Protein AF-A0AAN4Q4K0-F1 (afdb_monomer)

Foldseek 3Di:
DWDWDDDDVVDTQTQWDWDQDPVPGTDTQHHRSHGDDDDPVVVPD

Secondary structure (DSSP, 8-state):
-EEEEEEETTEEEEEEEEEEETTTEEEEEEETTEEPPPPGGGS--

Radius of gyration: 12.91 Å; Cα contacts (8 Å, |Δi|>4): 65; chains: 1; bounding box: 30×15×36 Å

Mean predicted aligned error: 4.84 Å

Solvent-accessible surface area (backbone atoms only — not comparable to full-atom values): 2887 Å² total; per-residue (Å²): 90,79,40,74,43,80,77,52,91,97,36,66,46,64,32,33,32,34,48,79,38,96,92,75,42,75,43,73,52,28,51,86,57,37,76,46,73,88,56,81,80,77,74,75,124

Structure (mmCIF, N/CA/C/O backbone):
data_AF-A0AAN4Q4K0-F1
#
_entry.id   AF-A0AAN4Q4K0-F1
#
loop_
_atom_site.group_PDB
_atom_site.id
_atom_site.type_symbol
_atom_site.label_atom_id
_atom_site.label_alt_id
_atom_site.label_comp_id
_atom_site.lab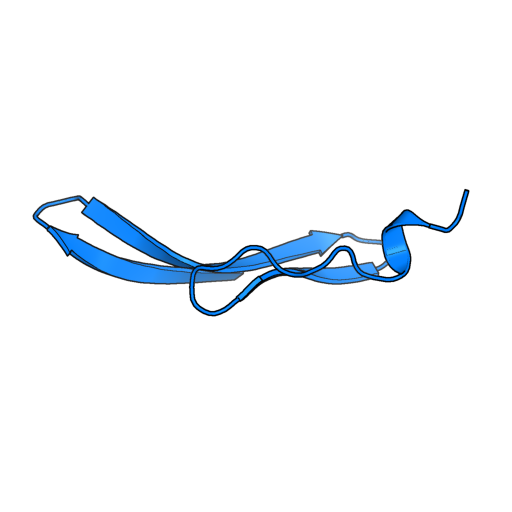el_asym_id
_atom_site.label_entity_id
_atom_site.label_seq_id
_atom_site.pdbx_PDB_ins_code
_atom_site.Cartn_x
_atom_site.Cartn_y
_atom_site.Cartn_z
_atom_site.occupancy
_atom_site.B_iso_or_equiv
_atom_site.auth_seq_id
_atom_site.auth_comp_id
_atom_site.auth_asym_id
_atom_site.auth_atom_id
_atom_site.pdbx_PDB_model_num
ATOM 1 N N . MET A 1 1 ? 7.582 3.332 2.998 1.00 91.25 1 MET A N 1
ATOM 2 C CA . MET A 1 1 ? 6.743 4.208 3.840 1.00 91.25 1 MET A CA 1
ATOM 3 C C . MET A 1 1 ? 5.366 3.574 3.984 1.00 91.25 1 MET A C 1
ATOM 5 O O . MET A 1 1 ? 4.973 2.847 3.079 1.00 91.25 1 MET A O 1
ATOM 9 N N . ILE A 1 2 ? 4.654 3.798 5.091 1.00 96.94 2 ILE A N 1
ATOM 10 C CA . ILE A 1 2 ? 3.282 3.302 5.266 1.00 96.94 2 ILE A CA 1
ATOM 11 C C . ILE A 1 2 ? 2.387 4.403 5.837 1.00 96.94 2 ILE A C 1
ATOM 13 O O . ILE A 1 2 ? 2.760 5.059 6.809 1.00 96.94 2 ILE A O 1
ATOM 17 N N . THR A 1 3 ? 1.211 4.57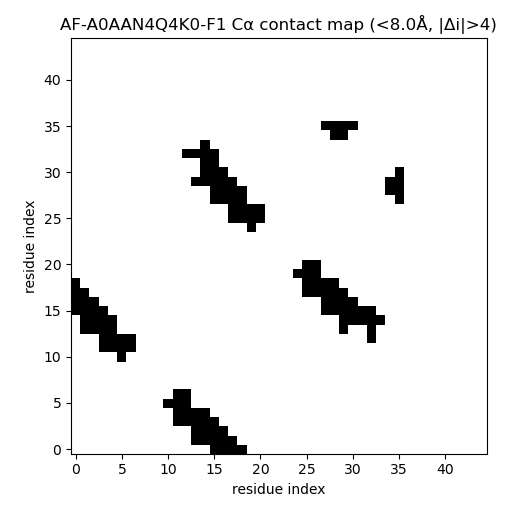4 5.237 1.00 97.88 3 THR A N 1
ATOM 18 C CA . THR A 1 3 ? 0.157 5.479 5.703 1.00 97.88 3 THR A CA 1
ATOM 19 C C . THR A 1 3 ? -1.034 4.650 6.158 1.00 97.88 3 THR A C 1
ATOM 21 O O . THR A 1 3 ? -1.559 3.831 5.400 1.00 97.88 3 THR A O 1
ATOM 24 N N . LEU A 1 4 ? -1.470 4.865 7.399 1.00 97.88 4 LEU A N 1
ATOM 25 C CA . LEU A 1 4 ? -2.559 4.122 8.028 1.00 97.88 4 LEU A CA 1
ATOM 26 C C . LEU A 1 4 ? -3.738 5.042 8.344 1.00 97.88 4 LEU A C 1
ATOM 28 O O . LEU A 1 4 ? -3.556 6.158 8.827 1.00 97.88 4 LEU A O 1
ATOM 32 N N . GLN A 1 5 ? -4.948 4.534 8.138 1.00 97.75 5 GLN A N 1
ATOM 33 C CA . GLN A 1 5 ? -6.193 5.132 8.603 1.00 97.75 5 GLN A CA 1
ATOM 34 C C . GLN A 1 5 ? -6.801 4.217 9.666 1.00 97.75 5 GLN A C 1
ATOM 36 O O . GLN A 1 5 ? -7.072 3.049 9.394 1.00 97.75 5 GLN A O 1
ATOM 41 N N . LYS A 1 6 ? -7.023 4.732 10.878 1.00 97.75 6 LYS A N 1
ATOM 42 C CA . LYS A 1 6 ? -7.729 3.979 11.924 1.00 97.75 6 LYS A CA 1
ATOM 43 C C . LYS A 1 6 ? -9.183 3.762 11.505 1.00 97.75 6 LYS A C 1
ATOM 45 O O . LYS A 1 6 ? -9.835 4.722 11.099 1.00 97.75 6 LYS A O 1
ATOM 50 N N . ILE A 1 7 ? -9.670 2.529 11.618 1.00 97.69 7 ILE A N 1
ATOM 51 C CA . ILE A 1 7 ? -11.066 2.181 11.308 1.00 97.69 7 ILE A CA 1
ATOM 52 C C . ILE A 1 7 ? -11.800 1.532 12.487 1.00 97.69 7 ILE A C 1
ATOM 54 O O . ILE A 1 7 ? -13.022 1.612 12.523 1.00 97.69 7 ILE A O 1
ATOM 58 N N . ASP A 1 8 ? -11.078 0.961 13.458 1.00 98.44 8 ASP A N 1
ATOM 59 C CA . ASP A 1 8 ? -11.640 0.445 14.715 1.00 98.44 8 ASP A CA 1
ATOM 60 C C . ASP A 1 8 ? -10.577 0.437 15.838 1.00 98.44 8 ASP A C 1
ATOM 62 O O . ASP A 1 8 ? -9.446 0.904 15.645 1.00 98.44 8 ASP A O 1
ATOM 66 N N . GLU A 1 9 ? -10.924 -0.062 17.025 1.00 97.94 9 GLU A N 1
ATOM 67 C CA . GLU A 1 9 ? -9.985 -0.397 18.096 1.00 97.94 9 GLU A CA 1
ATOM 68 C C . GLU A 1 9 ? -8.930 -1.385 17.584 1.00 97.94 9 GLU A C 1
ATOM 70 O O . GLU A 1 9 ? -9.248 -2.470 17.115 1.00 97.94 9 GLU A O 1
ATOM 75 N N . ASP A 1 10 ? -7.664 -0.963 17.602 1.00 97.25 10 ASP A N 1
ATOM 76 C CA . ASP A 1 10 ? -6.511 -1.716 17.093 1.00 97.25 10 ASP A CA 1
ATOM 77 C C . ASP A 1 10 ? -6.599 -2.214 15.634 1.00 97.25 10 ASP A C 1
ATOM 79 O O . ASP A 1 10 ? -5.744 -2.980 15.185 1.00 97.25 10 ASP A O 1
ATOM 83 N N . VAL A 1 11 ? -7.552 -1.702 14.844 1.00 98.00 11 VAL A N 1
ATOM 84 C CA . VAL A 1 11 ? -7.688 -2.007 13.413 1.00 98.00 11 VAL A CA 1
ATOM 85 C C . VAL A 1 11 ? -7.420 -0.769 12.561 1.00 98.00 11 VAL A C 1
ATOM 87 O O . VAL A 1 11 ? -8.042 0.289 12.711 1.00 98.00 11 VAL A O 1
ATOM 90 N N . TYR A 1 12 ? -6.513 -0.929 11.597 1.00 98.06 12 TYR A N 1
ATOM 91 C CA . TYR A 1 12 ? -6.084 0.125 10.686 1.00 98.06 12 TYR A CA 1
ATOM 92 C C . TYR A 1 12 ? -6.143 -0.358 9.238 1.00 98.06 12 TYR A C 1
ATOM 94 O O . TYR A 1 12 ? -5.673 -1.447 8.910 1.00 98.06 12 TYR A O 1
ATOM 102 N N . LYS A 1 13 ? -6.679 0.485 8.356 1.00 97.00 13 LYS A N 1
ATOM 103 C CA . LYS A 1 13 ? -6.604 0.309 6.908 1.00 97.00 13 LYS A CA 1
ATOM 104 C C . LYS A 1 13 ? -5.310 0.934 6.393 1.00 97.00 13 LYS A C 1
ATOM 106 O O . LYS A 1 13 ? -4.993 2.074 6.731 1.00 97.00 13 LYS A O 1
ATOM 111 N N . ILE A 1 14 ? -4.582 0.212 5.548 1.00 97.81 14 ILE A N 1
ATOM 112 C CA . ILE A 1 14 ? -3.437 0.764 4.819 1.00 97.81 14 ILE A CA 1
ATOM 113 C C . ILE A 1 14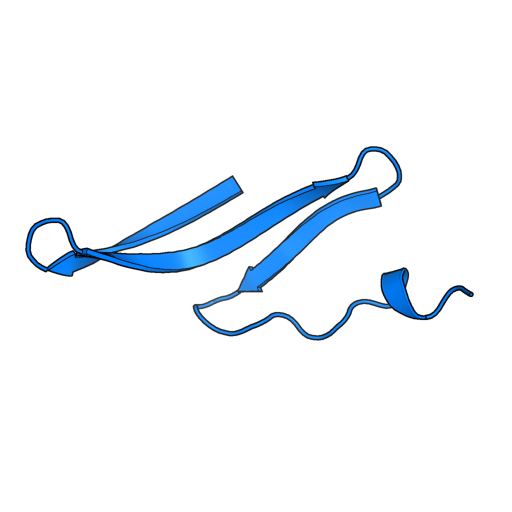 ? -3.975 1.600 3.658 1.00 97.81 14 ILE A C 1
ATOM 115 O O . ILE A 1 14 ? -4.721 1.088 2.825 1.00 97.81 14 ILE A O 1
ATOM 119 N N . ILE A 1 15 ? -3.622 2.884 3.623 1.00 97.81 15 ILE A N 1
ATOM 120 C CA . ILE A 1 15 ? -4.025 3.800 2.549 1.00 97.81 15 ILE A CA 1
ATOM 121 C C . ILE A 1 15 ? -2.919 3.911 1.507 1.00 97.81 15 ILE A C 1
ATOM 123 O O . ILE A 1 15 ? -3.190 3.772 0.321 1.00 97.81 15 ILE A O 1
ATOM 127 N N . ASP A 1 16 ? -1.671 4.062 1.940 1.00 97.31 16 ASP A N 1
ATOM 128 C CA . ASP A 1 16 ? -0.527 4.090 1.035 1.00 97.31 16 ASP A CA 1
ATOM 129 C C . ASP A 1 16 ? 0.579 3.192 1.574 1.00 97.31 16 ASP A C 1
ATOM 131 O O . ASP A 1 16 ? 0.852 3.156 2.779 1.00 97.31 16 ASP A O 1
ATOM 135 N N . LEU A 1 17 ? 1.219 2.465 0.667 1.00 96.50 17 LEU A N 1
ATOM 136 C CA . LE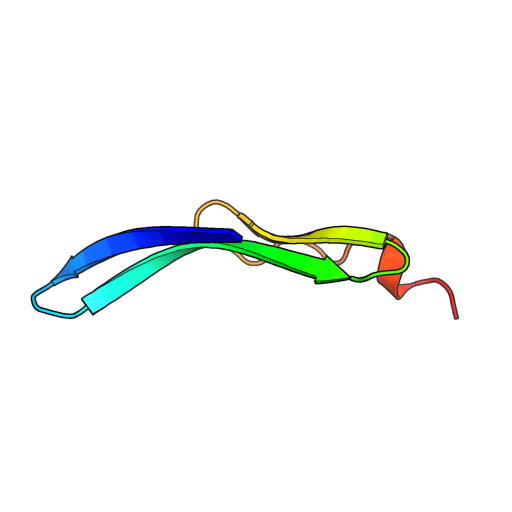U A 1 17 ? 2.345 1.600 0.974 1.00 96.50 17 LEU A CA 1
ATOM 137 C C . LEU A 1 17 ? 3.403 1.758 -0.104 1.00 96.50 17 LEU A C 1
ATOM 139 O O . LEU A 1 17 ? 3.129 1.563 -1.285 1.00 96.50 17 LEU A O 1
ATOM 143 N N . GLU A 1 18 ? 4.626 2.041 0.327 1.00 94.75 18 GLU A N 1
ATOM 144 C CA . GLU A 1 18 ? 5.801 2.093 -0.533 1.00 94.75 18 GLU A CA 1
ATOM 145 C C . GLU A 1 18 ? 6.910 1.217 0.033 1.00 94.75 18 GLU A C 1
ATOM 147 O O . GLU A 1 18 ? 7.216 1.270 1.232 1.00 94.75 18 GLU A O 1
ATOM 152 N N . MET A 1 19 ? 7.558 0.460 -0.842 1.00 92.38 19 MET A N 1
ATOM 153 C CA . MET A 1 19 ? 8.715 -0.361 -0.513 1.00 92.38 19 MET A CA 1
ATOM 154 C C . MET A 1 19 ? 9.962 0.208 -1.168 1.00 92.38 19 MET A C 1
ATOM 156 O O . MET A 1 19 ? 9.926 0.638 -2.315 1.00 92.38 19 MET A O 1
ATOM 160 N N . PHE A 1 20 ? 11.065 0.232 -0.425 1.00 91.44 20 PHE A N 1
ATOM 161 C CA . PHE A 1 20 ? 12.338 0.672 -0.972 1.00 91.44 20 PHE A CA 1
ATOM 162 C C . PHE A 1 20 ? 13.095 -0.516 -1.552 1.00 91.44 20 PHE A C 1
ATOM 164 O O . PHE A 1 20 ? 13.428 -1.460 -0.832 1.00 91.44 20 PHE A O 1
ATOM 171 N N . TYR A 1 21 ? 13.433 -0.421 -2.829 1.00 87.50 21 TYR A N 1
ATOM 172 C CA . TYR A 1 21 ? 14.324 -1.337 -3.517 1.00 87.50 21 TYR A CA 1
ATOM 173 C C . TYR A 1 21 ? 15.621 -0.610 -3.836 1.00 87.50 21 TYR A C 1
ATOM 175 O O . TYR A 1 21 ? 15.616 0.479 -4.401 1.00 87.50 21 TYR A O 1
ATOM 183 N N . ARG A 1 22 ? 16.763 -1.223 -3.513 1.00 90.62 22 ARG A N 1
ATOM 184 C CA . ARG A 1 22 ? 18.076 -0.588 -3.705 1.00 90.62 22 ARG A CA 1
ATOM 185 C C . ARG A 1 22 ? 18.312 -0.121 -5.144 1.00 90.62 22 ARG A C 1
ATOM 187 O O . ARG A 1 22 ? 18.913 0.928 -5.340 1.00 90.62 22 ARG A O 1
ATOM 194 N N . SER A 1 23 ? 17.856 -0.906 -6.115 1.00 87.44 23 SER A N 1
ATOM 195 C CA . SER A 1 23 ? 18.081 -0.654 -7.539 1.00 87.44 23 SER A CA 1
ATOM 196 C C . SER A 1 23 ? 17.083 0.333 -8.157 1.00 87.44 23 SER A C 1
ATOM 198 O O . SER A 1 23 ? 17.384 0.898 -9.199 1.00 87.44 23 SER A O 1
ATOM 200 N N . TYR A 1 24 ? 15.927 0.560 -7.520 1.00 82.12 24 TYR A N 1
ATOM 201 C CA . TYR A 1 24 ? 14.790 1.277 -8.125 1.00 82.12 24 TYR A CA 1
ATOM 202 C C . TYR A 1 24 ? 14.232 2.418 -7.258 1.00 82.12 24 TYR A C 1
ATOM 204 O O . TYR A 1 24 ? 13.403 3.200 -7.710 1.00 82.12 24 TYR A O 1
ATOM 212 N N . GLY A 1 25 ? 14.701 2.556 -6.017 1.00 89.69 25 GLY A N 1
ATOM 213 C CA . GLY A 1 25 ? 14.198 3.544 -5.072 1.00 89.69 25 GLY A CA 1
ATOM 214 C C . GLY A 1 25 ? 1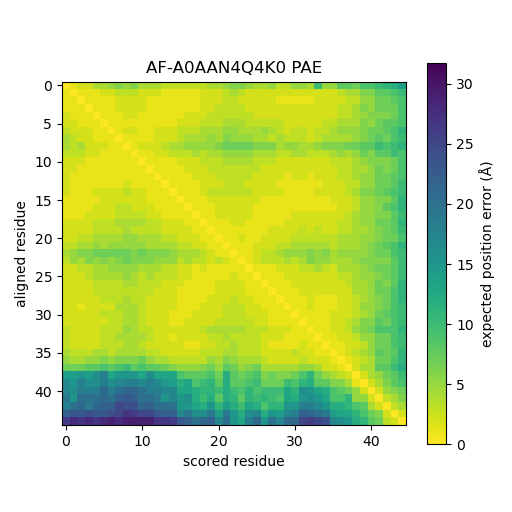2.877 3.123 -4.428 1.00 89.69 25 GLY A C 1
ATOM 215 O O . GLY A 1 25 ? 12.647 1.946 -4.155 1.00 89.69 25 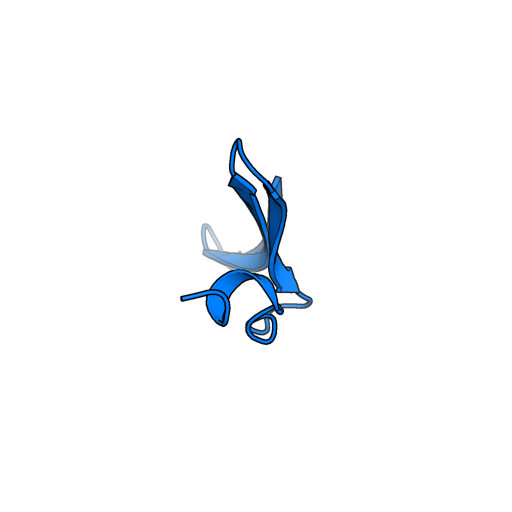GLY A O 1
ATOM 216 N N . TRP A 1 26 ? 12.027 4.101 -4.117 1.00 90.81 26 TRP A N 1
ATOM 217 C CA . TRP A 1 26 ? 10.708 3.855 -3.536 1.00 90.81 26 TRP A CA 1
ATOM 218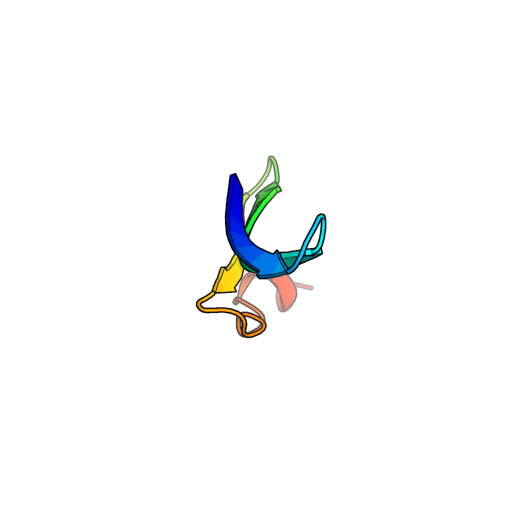 C C . TRP A 1 26 ? 9.715 3.439 -4.620 1.00 90.81 26 TRP A C 1
ATOM 220 O O . TRP A 1 26 ? 9.427 4.204 -5.536 1.00 90.81 26 TRP A O 1
ATOM 230 N N . CYS A 1 27 ? 9.166 2.239 -4.481 1.00 90.50 27 CYS A N 1
ATOM 231 C CA . CYS A 1 27 ? 8.147 1.691 -5.361 1.00 90.50 27 CYS A CA 1
ATOM 232 C C . CYS A 1 27 ? 6.802 1.661 -4.632 1.00 90.50 27 CYS A C 1
ATOM 234 O O . CYS A 1 27 ? 6.696 1.148 -3.514 1.00 90.50 27 CYS A O 1
ATOM 236 N N . THR A 1 28 ? 5.766 2.201 -5.272 1.00 92.50 28 THR A N 1
ATOM 237 C CA . THR A 1 28 ? 4.400 2.194 -4.742 1.00 92.50 28 THR A CA 1
ATOM 238 C C . THR A 1 28 ? 3.785 0.798 -4.863 1.00 92.50 28 THR A C 1
ATOM 240 O O . THR A 1 28 ? 3.778 0.213 -5.939 1.00 92.50 28 THR A O 1
ATOM 243 N N . VAL A 1 29 ? 3.252 0.281 -3.755 1.00 92.56 29 VAL A N 1
ATOM 244 C CA . VAL A 1 29 ? 2.553 -1.014 -3.664 1.00 92.56 29 VAL A CA 1
ATOM 245 C C . VAL A 1 29 ? 1.046 -0.802 -3.506 1.00 92.56 29 VAL A C 1
ATOM 247 O O . VAL A 1 29 ? 0.252 -1.438 -4.194 1.00 92.56 29 VAL A O 1
ATOM 250 N N . LEU A 1 30 ? 0.650 0.120 -2.624 1.00 95.38 30 LEU A N 1
ATOM 251 C CA . LEU A 1 30 ? -0.737 0.558 -2.446 1.00 95.38 30 LEU A CA 1
ATOM 252 C C . LEU A 1 30 ? -0.802 2.074 -2.597 1.00 95.38 30 LEU A C 1
ATOM 254 O O . LEU A 1 30 ? 0.061 2.777 -2.064 1.00 95.38 30 LEU A O 1
ATOM 258 N N . ARG A 1 31 ? -1.835 2.564 -3.284 1.00 94.81 31 ARG A N 1
ATOM 259 C CA . ARG A 1 31 ? -2.151 3.991 -3.384 1.00 94.81 31 ARG A CA 1
ATOM 260 C C . ARG A 1 31 ? -3.645 4.203 -3.194 1.00 94.81 31 ARG A C 1
ATOM 262 O O . ARG A 1 31 ? -4.450 3.628 -3.920 1.00 94.81 31 ARG A O 1
ATOM 269 N N . GLY A 1 32 ? -4.018 5.035 -2.226 1.00 94.94 32 GLY A N 1
ATOM 270 C CA . GLY A 1 32 ? -5.428 5.304 -1.925 1.00 94.94 32 GLY A CA 1
ATOM 271 C C . GLY A 1 32 ? -6.229 4.074 -1.463 1.00 94.94 32 GLY A C 1
ATOM 272 O O . GLY A 1 32 ? -7.447 4.045 -1.608 1.00 94.94 32 GLY A O 1
ATOM 273 N N . GLY A 1 33 ? -5.563 3.062 -0.905 1.00 94.62 33 GLY A N 1
ATOM 274 C CA . GLY A 1 33 ? -6.166 1.810 -0.443 1.00 94.62 33 GLY A CA 1
ATOM 275 C C . GLY A 1 33 ? -6.379 0.756 -1.531 1.00 94.62 33 GLY A C 1
ATOM 276 O O . GLY A 1 33 ? -6.896 -0.311 -1.213 1.00 94.62 33 GLY A O 1
ATOM 277 N N . GLU A 1 34 ? -5.966 1.035 -2.767 1.00 96.06 34 GLU A N 1
ATOM 278 C CA . GLU A 1 34 ? -6.008 0.108 -3.897 1.00 96.06 34 GLU A CA 1
ATOM 279 C C . GLU A 1 34 ? -4.590 -0.320 -4.284 1.00 96.06 34 GLU A C 1
ATOM 281 O O . GLU A 1 34 ? -3.622 0.427 -4.092 1.00 96.06 34 GLU A O 1
ATOM 286 N N . TYR A 1 35 ? -4.458 -1.524 -4.844 1.00 93.50 35 TYR A N 1
ATOM 287 C CA . TYR A 1 35 ? -3.186 -1.968 -5.409 1.00 93.50 35 TYR A CA 1
ATOM 288 C C . TYR A 1 35 ? -2.775 -1.051 -6.553 1.00 93.50 35 TYR A C 1
ATOM 290 O O . TYR A 1 35 ? -3.561 -0.761 -7.457 1.00 93.50 35 TYR A O 1
ATOM 298 N N . ALA A 1 36 ? -1.527 -0.589 -6.498 1.00 90.50 36 ALA A N 1
ATOM 299 C CA . ALA A 1 36 ? -0.951 0.121 -7.621 1.00 90.50 36 ALA A CA 1
ATOM 300 C C . ALA A 1 36 ? -0.904 -0.821 -8.838 1.00 90.50 36 ALA A C 1
ATOM 302 O O . A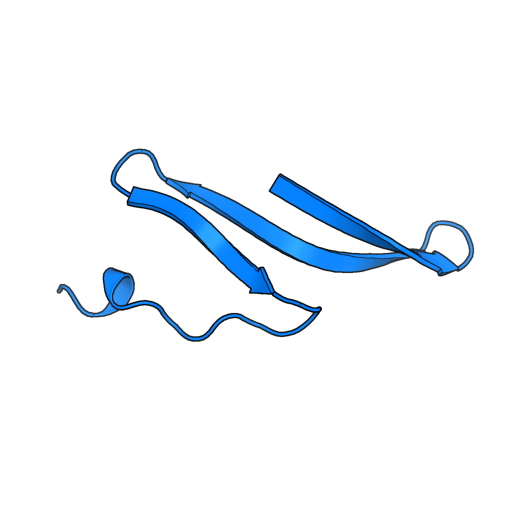LA A 1 36 ? -0.692 -2.028 -8.664 1.00 90.50 36 ALA A O 1
ATOM 303 N N . PRO A 1 37 ? -1.096 -0.303 -10.064 1.00 86.06 37 PRO A N 1
ATOM 304 C CA . PRO A 1 37 ? -0.841 -1.103 -11.252 1.00 86.06 37 PRO A CA 1
ATOM 305 C C . PRO A 1 37 ? 0.610 -1.607 -11.220 1.00 86.06 37 PRO A C 1
ATOM 307 O O . PRO A 1 37 ? 1.475 -0.919 -10.658 1.00 86.06 37 PRO A O 1
ATOM 310 N N . PRO A 1 38 ? 0.899 -2.780 -11.810 1.00 80.69 38 PRO A N 1
ATOM 311 C CA . PRO A 1 38 ? 2.281 -3.169 -12.041 1.00 80.69 38 PRO A CA 1
ATOM 312 C C . PRO A 1 38 ? 2.962 -2.025 -12.797 1.00 80.69 38 PRO A C 1
ATOM 314 O O . PRO A 1 38 ? 2.459 -1.558 -13.817 1.00 80.69 38 PRO A O 1
ATOM 317 N N . GLY A 1 39 ? 4.044 -1.496 -12.228 1.00 69.81 39 GLY A N 1
ATOM 318 C CA . GLY A 1 39 ? 4.872 -0.532 -12.941 1.00 69.81 39 GLY A CA 1
ATOM 319 C C . GLY A 1 39 ? 5.716 -1.241 -13.995 1.00 69.81 39 GLY A C 1
ATOM 320 O O . GLY A 1 39 ? 5.944 -2.445 -13.882 1.00 69.81 39 GLY A O 1
ATOM 321 N N . ASP A 1 40 ? 6.262 -0.468 -14.933 1.00 62.88 40 ASP A N 1
ATOM 322 C CA . ASP A 1 40 ? 7.160 -0.944 -16.004 1.00 62.88 40 ASP A CA 1
ATOM 323 C C . ASP A 1 40 ? 8.395 -1.720 -15.481 1.00 62.88 40 ASP A C 1
ATOM 325 O O . ASP A 1 40 ? 9.103 -2.371 -16.238 1.00 62.88 40 ASP A O 1
ATOM 329 N N . PHE A 1 41 ? 8.651 -1.686 -14.168 1.00 62.88 41 PHE A N 1
ATOM 330 C CA . PHE A 1 41 ? 9.720 -2.410 -13.475 1.00 62.88 41 PHE A CA 1
ATOM 331 C C . PHE A 1 41 ? 9.633 -3.939 -13.563 1.00 62.88 41 PHE A C 1
ATOM 333 O O . PHE A 1 41 ? 10.646 -4.601 -13.356 1.00 62.88 41 PHE A O 1
ATOM 340 N N . TRP A 1 42 ? 8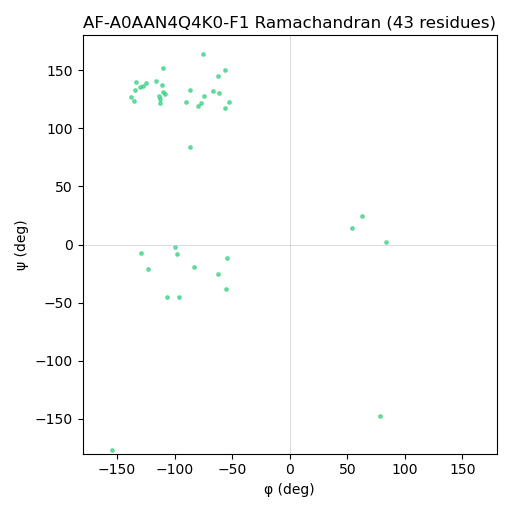.436 -4.499 -13.763 1.00 61.28 42 TRP A N 1
ATOM 341 C CA . TRP A 1 42 ? 8.209 -5.950 -13.688 1.00 61.28 42 TRP A CA 1
ATOM 342 C C . TRP A 1 42 ? 8.215 -6.647 -15.053 1.00 61.28 42 TRP A C 1
ATOM 344 O O . TRP A 1 42 ? 8.206 -7.875 -15.083 1.00 61.28 42 TRP A O 1
ATOM 354 N N . ASP A 1 43 ? 8.245 -5.874 -16.144 1.00 57.06 43 ASP A N 1
ATOM 355 C CA . ASP A 1 43 ? 8.200 -6.374 -17.525 1.00 57.06 43 ASP A CA 1
ATOM 356 C C . ASP A 1 43 ? 9.589 -6.431 -18.197 1.00 57.06 43 ASP A C 1
ATOM 358 O O . ASP A 1 43 ? 9.704 -6.881 -19.337 1.00 57.06 43 ASP A O 1
ATOM 362 N N . GLU A 1 44 ? 10.656 -6.003 -17.513 1.00 54.38 44 GLU A N 1
ATOM 363 C CA . GLU A 1 44 ? 12.033 -6.198 -17.987 1.00 54.38 44 GLU A CA 1
ATOM 364 C C . GLU A 1 44 ? 12.557 -7.573 -17.536 1.00 54.38 44 GLU A C 1
ATOM 366 O O . GLU A 1 44 ? 13.211 -7.703 -16.497 1.00 54.38 44 GLU A O 1
ATOM 371 N N . GLU A 1 45 ? 12.226 -8.599 -18.328 1.00 53.22 45 GLU A N 1
ATOM 372 C CA . GLU A 1 45 ? 12.900 -9.910 -18.345 1.00 53.22 45 GLU A CA 1
ATOM 373 C C . GLU A 1 45 ? 14.149 -9.889 -19.248 1.00 53.22 45 GLU A C 1
ATOM 375 O O . GLU A 1 45 ? 14.072 -9.342 -20.376 1.00 53.22 45 GLU A O 1
#

Organism: Pseudomonas syringae pv. actinidiae (NCBI:txid103796)

Sequence (45 aa):
MITLQKIDEDVYKIIDLEMFYRSYGWCTVLRGGEYAPPGDFWDEE

pLDDT: mean 88.53, std 13.01, range [53.22, 98.44]